Protein AF-A0A7R8XBJ1-F1 (afdb_monomer)

Sequence (138 aa):
MGLNETCLSAVTRSDESLLGACTPSDSVFFFKTHKTASSSVQNIVYRYGYGRGLAFLLPDGAGHPTNYFGHPRPFDPSMVLEQYSMGRDVYDAYAEHARLNVSGFKAVVNPDAVWFTVLRDPAEAFDSMYHYHGISNK

Secondary structure (DSSP, 8-state):
------------TT-TTTS--PPPPS-EEEEPPTTSSHHHHHHHHHHHHHTTTPPB-----SSS---EE-SSSPP-GGGS-GGGSTT-SSBSEE-SEE---HHHHHTTB-TT-EEEE----HHHHHHHHHHHTTGGG-

Mean predicted aligned error: 9.02 Å

Organism: NCBI:txid69355

InterPro domains:
  IPR009729 Galactose-3-O-sulfotransferase [PF06990] (19-134)
  IPR009729 Galactose-3-O-sulfotransferase [PTHR14647] (14-135)
  IPR027417 P-loop containing nucleoside triphosphate hydrolase [G3DSA:3.40.50.300] (24-138)
  IPR027417 P-loop containing nucleoside triphosphate hydrolase [SSF52540] (25-133)

Radius of gyration: 17.89 Å; Cα contacts (8 Å, |Δi|>4): 187; chains: 1; bounding box: 37×48×45 Å

Structure (mmCIF, N/CA/C/O backbone):
data_AF-A0A7R8XBJ1-F1
#
_entry.id   AF-A0A7R8XBJ1-F1
#
loop_
_atom_site.group_PDB
_atom_site.id
_atom_site.type_symbol
_atom_site.label_atom_id
_atom_site.label_alt_id
_atom_site.label_comp_id
_atom_site.label_asym_id
_atom_site.label_entity_id
_atom_site.label_seq_id
_atom_site.pdbx_PDB_ins_code
_atom_site.Cartn_x
_atom_site.Cartn_y
_atom_site.Cartn_z
_atom_site.occupancy
_atom_site.B_iso_or_equiv
_atom_site.auth_seq_id
_atom_site.auth_comp_id
_atom_site.auth_asym_id
_atom_site.auth_atom_id
_atom_site.pdbx_PDB_model_num
ATOM 1 N N . MET A 1 1 ? 18.708 -27.702 13.399 1.00 36.72 1 MET A N 1
ATOM 2 C CA . MET A 1 1 ? 18.004 -28.456 12.339 1.00 36.72 1 MET A CA 1
ATOM 3 C C . MET A 1 1 ? 16.537 -28.506 12.712 1.00 36.72 1 MET A C 1
ATOM 5 O O . MET A 1 1 ? 16.250 -28.932 13.820 1.00 36.72 1 MET A O 1
ATOM 9 N N . GLY A 1 2 ? 15.656 -28.018 11.838 1.00 35.75 2 GLY A N 1
ATOM 10 C CA . GLY A 1 2 ? 14.204 -28.044 12.041 1.00 35.75 2 GLY A CA 1
ATOM 11 C C . GLY A 1 2 ? 13.521 -26.736 11.646 1.00 35.75 2 GLY A C 1
ATOM 12 O O . GLY A 1 2 ? 12.935 -26.079 12.496 1.00 35.75 2 GLY A O 1
ATOM 13 N N . LEU A 1 3 ? 13.641 -26.333 10.377 1.00 38.97 3 LEU A N 1
ATOM 14 C CA . LEU A 1 3 ? 12.735 -25.347 9.788 1.00 38.97 3 LEU A CA 1
ATOM 15 C C . LEU A 1 3 ? 11.410 -26.074 9.536 1.00 38.97 3 LEU A C 1
ATOM 17 O O . LEU A 1 3 ? 11.380 -27.030 8.766 1.00 38.97 3 LEU A O 1
ATOM 21 N N . ASN A 1 4 ? 10.345 -25.664 10.222 1.00 34.25 4 ASN A N 1
ATOM 22 C CA . ASN A 1 4 ? 8.997 -26.137 9.922 1.00 34.25 4 ASN A CA 1
ATOM 23 C C . ASN A 1 4 ? 8.498 -25.361 8.697 1.00 34.25 4 ASN A C 1
ATOM 25 O O . ASN A 1 4 ? 7.952 -24.264 8.808 1.00 34.25 4 ASN A O 1
ATOM 29 N N . GLU A 1 5 ? 8.764 -25.914 7.518 1.00 45.47 5 GLU A N 1
ATOM 30 C CA . GLU A 1 5 ? 8.199 -25.457 6.254 1.00 45.47 5 GLU A CA 1
ATOM 31 C C . GLU A 1 5 ? 6.739 -25.906 6.174 1.00 45.47 5 GLU A C 1
ATOM 33 O O . GLU A 1 5 ? 6.423 -26.990 5.688 1.00 45.47 5 GLU A O 1
ATOM 38 N N . THR A 1 6 ? 5.821 -25.068 6.653 1.00 42.91 6 THR A N 1
ATOM 39 C CA . THR A 1 6 ? 4.404 -25.230 6.304 1.00 42.91 6 THR A CA 1
ATOM 40 C C . THR A 1 6 ? 4.178 -24.514 4.981 1.00 42.91 6 THR A C 1
ATOM 42 O O . THR A 1 6 ? 3.976 -23.303 4.920 1.00 42.91 6 THR A O 1
ATOM 45 N N . CYS A 1 7 ? 4.316 -25.292 3.910 1.00 38.22 7 CYS A N 1
ATOM 46 C CA . CYS A 1 7 ? 3.914 -24.955 2.553 1.00 38.22 7 CYS A CA 1
ATOM 47 C C . CYS A 1 7 ? 2.476 -24.406 2.559 1.00 38.22 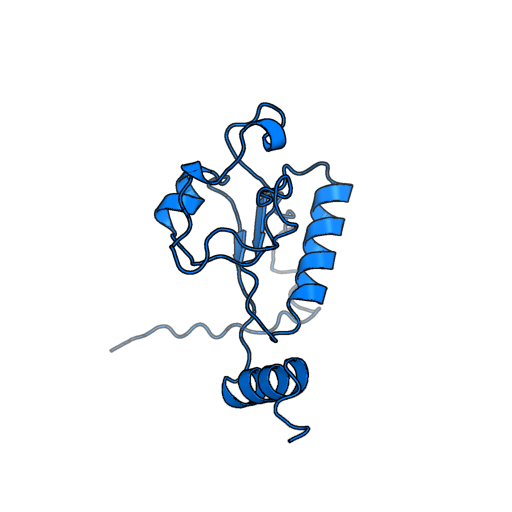7 CYS A C 1
ATOM 49 O O . CYS A 1 7 ? 1.590 -25.028 3.147 1.00 38.22 7 CYS A O 1
ATOM 51 N N . LEU A 1 8 ? 2.244 -23.255 1.912 1.00 45.00 8 LEU A N 1
ATOM 52 C CA . LEU A 1 8 ? 0.899 -22.788 1.575 1.00 45.00 8 LEU A CA 1
ATOM 53 C C . LEU A 1 8 ? 0.225 -23.864 0.710 1.00 45.00 8 LEU A C 1
ATOM 55 O O . LEU A 1 8 ? 0.457 -23.928 -0.497 1.00 45.00 8 LEU A O 1
ATOM 59 N N . SER A 1 9 ? -0.607 -24.712 1.311 1.00 42.44 9 SER A N 1
ATOM 60 C CA . SER A 1 9 ? -1.515 -25.556 0.548 1.00 42.44 9 SER A CA 1
ATOM 61 C C . SER A 1 9 ? -2.646 -24.690 -0.005 1.00 42.44 9 SER A C 1
ATOM 63 O O . SER A 1 9 ? -3.233 -23.857 0.688 1.00 42.44 9 SER A O 1
ATOM 65 N N . ALA A 1 10 ? -2.940 -24.866 -1.292 1.00 48.62 10 ALA A N 1
ATOM 66 C CA . ALA A 1 10 ? -4.125 -24.295 -1.908 1.00 48.62 10 ALA A CA 1
ATOM 67 C C . ALA A 1 10 ? -5.365 -24.887 -1.224 1.00 48.62 10 ALA A C 1
ATOM 69 O O . ALA A 1 10 ? -5.539 -26.106 -1.213 1.00 48.62 10 ALA A O 1
ATOM 70 N N . VAL A 1 11 ? -6.216 -24.028 -0.659 1.00 51.19 11 VAL A N 1
ATOM 71 C CA . VAL A 1 11 ? -7.490 -24.440 -0.061 1.00 51.19 11 VAL A CA 1
ATOM 72 C C . VAL A 1 11 ? -8.344 -25.081 -1.152 1.00 51.19 11 VAL A C 1
ATOM 74 O O . VAL A 1 11 ? -8.753 -24.425 -2.113 1.00 51.19 11 VAL A O 1
ATOM 77 N N . THR A 1 12 ? -8.590 -26.383 -1.021 1.00 53.28 12 THR A N 1
ATOM 78 C CA . THR A 1 12 ? -9.559 -27.092 -1.856 1.00 53.28 12 THR A CA 1
ATOM 79 C C . THR A 1 12 ? -10.946 -26.960 -1.234 1.00 53.28 12 THR A C 1
ATOM 81 O O . THR A 1 12 ? -11.098 -26.851 -0.021 1.00 53.28 12 THR A O 1
ATOM 84 N N . ARG A 1 13 ? -11.986 -26.971 -2.073 1.00 53.00 13 ARG A N 1
ATOM 85 C CA . ARG A 1 13 ? -13.397 -26.773 -1.684 1.00 53.00 13 ARG A CA 1
ATOM 86 C C . ARG A 1 13 ? -13.924 -27.788 -0.647 1.00 53.00 13 ARG A C 1
ATOM 88 O O . ARG A 1 13 ? -15.037 -27.624 -0.166 1.00 53.00 13 ARG A O 1
ATOM 95 N N . SER A 1 14 ? -13.157 -28.834 -0.341 1.00 51.62 14 SER A N 1
ATOM 96 C CA . SER A 1 14 ? -13.452 -29.876 0.649 1.00 51.62 14 SER A CA 1
ATOM 97 C C . SER A 1 14 ? -12.984 -29.560 2.078 1.00 51.62 14 SER A C 1
ATOM 99 O O . SER A 1 14 ? -13.392 -30.273 2.987 1.00 51.62 14 SER A O 1
ATOM 101 N N . ASP A 1 15 ? -12.194 -28.501 2.298 1.00 52.31 15 ASP A N 1
ATOM 102 C CA . ASP A 1 15 ? -11.686 -28.105 3.630 1.00 52.31 15 ASP A CA 1
ATOM 103 C C . ASP A 1 15 ? -12.551 -27.045 4.350 1.00 52.31 15 ASP A C 1
ATOM 105 O O . ASP A 1 15 ? -12.206 -26.577 5.434 1.00 52.31 15 ASP A O 1
ATOM 109 N N . GLU A 1 16 ? -13.706 -26.671 3.790 1.00 54.59 16 GLU A N 1
ATOM 110 C CA . GLU A 1 16 ? -14.629 -25.699 4.408 1.00 54.59 16 GLU A CA 1
ATOM 111 C C . GLU A 1 16 ? -15.266 -26.192 5.718 1.00 54.59 16 GLU A C 1
ATOM 113 O O . GLU A 1 16 ? -15.753 -25.384 6.500 1.00 54.59 16 GLU A O 1
ATOM 118 N N . SER A 1 17 ? -15.270 -27.501 5.999 1.00 54.41 17 SER A N 1
ATOM 119 C CA . SER A 1 17 ? -15.905 -28.044 7.211 1.00 54.41 17 SER A CA 1
ATOM 120 C C . SER A 1 17 ? -14.999 -28.081 8.450 1.00 54.41 17 SER A C 1
ATOM 122 O O . SER A 1 17 ? -15.488 -28.399 9.532 1.00 54.41 17 SER A O 1
ATOM 124 N N . LEU A 1 18 ? -13.694 -27.799 8.314 1.00 59.56 18 LEU A N 1
ATOM 125 C CA . LEU A 1 18 ? -12.726 -27.771 9.429 1.00 59.56 18 LEU A CA 1
ATOM 126 C C . LEU A 1 18 ? -12.208 -26.363 9.752 1.00 59.56 18 LEU A C 1
ATOM 128 O O . LEU A 1 18 ? -11.664 -26.138 10.833 1.00 59.56 18 LEU A O 1
ATOM 132 N N . LEU A 1 19 ? -12.406 -25.409 8.845 1.00 60.97 19 LEU A N 1
ATOM 133 C CA . LEU A 1 19 ? -12.199 -23.993 9.103 1.00 60.97 19 LEU A CA 1
ATOM 134 C C . LEU A 1 19 ? -13.513 -23.448 9.660 1.00 60.97 19 LEU A C 1
ATOM 136 O O . LEU A 1 19 ? -14.518 -23.397 8.957 1.00 60.97 19 LEU A O 1
ATOM 140 N N . GLY A 1 20 ? -13.535 -23.077 10.942 1.00 69.88 20 GLY A N 1
ATOM 141 C CA . GLY A 1 20 ? -14.665 -22.328 11.496 1.00 69.88 20 GLY A CA 1
ATOM 142 C C . GLY A 1 20 ? -15.011 -21.132 10.599 1.00 69.88 20 GLY A C 1
ATOM 143 O O . GLY A 1 20 ? -14.149 -20.634 9.872 1.00 69.88 20 GLY A O 1
ATOM 144 N N . ALA A 1 21 ? -16.271 -20.692 10.630 1.00 78.75 21 ALA A N 1
ATOM 145 C CA . ALA A 1 21 ? -16.766 -19.613 9.776 1.00 78.75 21 ALA A CA 1
ATOM 146 C C . ALA A 1 21 ? -15.777 -18.432 9.734 1.00 78.75 21 ALA A C 1
ATOM 148 O O . ALA A 1 21 ? -15.553 -17.762 10.743 1.00 78.75 21 ALA A O 1
ATOM 149 N N . CYS A 1 22 ? -15.153 -18.204 8.577 1.00 78.06 22 CYS A N 1
ATOM 150 C CA . CYS A 1 22 ? -14.204 -17.113 8.411 1.00 78.06 22 CYS A CA 1
ATOM 151 C C . CYS A 1 22 ? -14.963 -15.793 8.316 1.00 78.06 22 CYS A C 1
ATOM 153 O O . CYS A 1 22 ? -15.819 -15.607 7.449 1.00 78.06 22 CYS A O 1
ATOM 155 N N . THR A 1 23 ? -14.634 -14.863 9.203 1.00 85.88 23 THR A N 1
ATOM 156 C CA . THR A 1 23 ? -15.133 -13.495 9.123 1.00 85.88 23 THR A CA 1
ATOM 157 C C . THR A 1 23 ? -14.238 -12.690 8.184 1.00 85.88 23 THR A C 1
ATOM 159 O O . THR A 1 23 ? -13.012 -12.748 8.321 1.00 85.88 23 THR A O 1
ATOM 162 N N . PRO A 1 24 ? -14.807 -11.946 7.224 1.00 88.19 24 PRO A N 1
ATOM 163 C CA . PRO A 1 24 ? -14.015 -11.090 6.354 1.00 88.19 24 PRO A CA 1
ATOM 164 C C . PRO A 1 24 ? -13.294 -10.012 7.176 1.00 88.19 24 PRO A C 1
ATOM 166 O O . PRO A 1 24 ? -13.858 -9.486 8.132 1.00 88.19 24 PRO A O 1
ATOM 169 N N . SER A 1 25 ? -12.053 -9.684 6.805 1.00 90.75 25 SER A N 1
ATOM 170 C CA . SER A 1 25 ? -11.339 -8.556 7.412 1.00 90.75 25 SER A CA 1
ATOM 171 C C . SER A 1 25 ? -11.824 -7.242 6.806 1.00 90.75 25 SER A C 1
ATOM 173 O O . SER A 1 25 ? -11.881 -7.098 5.581 1.00 90.75 25 SER A O 1
ATOM 175 N N . ASP A 1 26 ? -12.121 -6.271 7.662 1.00 92.44 26 ASP A N 1
ATOM 176 C CA . ASP A 1 26 ? -12.429 -4.898 7.261 1.00 92.44 26 ASP A CA 1
ATOM 177 C C . ASP A 1 26 ? -11.178 -4.012 7.209 1.00 92.44 26 ASP A C 1
ATOM 179 O O . ASP A 1 26 ? -11.293 -2.813 6.988 1.00 92.44 26 ASP A O 1
ATOM 183 N N . SER A 1 27 ? -9.978 -4.591 7.352 1.00 94.62 27 SER A N 1
ATOM 184 C CA . SER A 1 27 ? -8.725 -3.875 7.130 1.00 94.62 27 SER A CA 1
ATOM 185 C C . SER A 1 27 ? -7.755 -4.656 6.234 1.00 94.62 27 SER A C 1
ATOM 187 O O . SER A 1 27 ? -7.242 -5.719 6.596 1.00 94.62 27 SER A O 1
ATOM 189 N N . VAL A 1 28 ? -7.536 -4.150 5.016 1.00 96.44 28 VAL A N 1
ATOM 190 C CA . VAL A 1 28 ? -6.891 -4.858 3.902 1.00 96.44 28 VAL A CA 1
ATOM 191 C C . VAL A 1 28 ? -5.868 -3.960 3.200 1.00 96.44 28 VAL A C 1
ATOM 193 O O . VAL A 1 28 ? -6.214 -2.988 2.526 1.00 96.44 28 VAL A O 1
ATOM 196 N N . PHE A 1 29 ? -4.589 -4.314 3.325 1.00 96.69 29 PHE A N 1
ATOM 197 C CA . PHE A 1 29 ? -3.451 -3.534 2.839 1.00 96.69 29 PHE A CA 1
ATOM 198 C C . PHE A 1 29 ? -2.668 -4.309 1.777 1.00 96.69 29 PHE A C 1
ATOM 200 O O . PHE A 1 29 ? -1.826 -5.160 2.068 1.00 96.69 29 PHE A O 1
ATOM 207 N N . PHE A 1 30 ? -2.943 -3.992 0.514 1.00 97.62 30 PHE A N 1
ATOM 208 C CA . PHE A 1 30 ? -2.260 -4.550 -0.644 1.00 97.62 30 PHE A CA 1
ATOM 209 C C . PHE A 1 30 ? -1.111 -3.647 -1.103 1.00 97.62 30 PHE A C 1
ATOM 211 O O . PHE A 1 30 ? -1.322 -2.543 -1.602 1.00 97.62 30 PHE A O 1
ATOM 218 N N . PHE A 1 31 ? 0.124 -4.133 -1.000 1.00 96.56 31 PHE A N 1
ATOM 219 C CA . PHE A 1 31 ? 1.302 -3.407 -1.473 1.00 96.56 31 PHE A CA 1
ATOM 220 C C . PHE A 1 31 ? 1.513 -3.670 -2.953 1.00 96.56 31 PHE A C 1
ATOM 222 O O . PHE A 1 31 ? 2.009 -4.730 -3.352 1.00 96.56 31 PHE A O 1
ATOM 229 N N . LYS A 1 32 ? 1.126 -2.698 -3.780 1.00 96.38 32 LYS A N 1
ATOM 230 C CA . LYS A 1 32 ? 1.124 -2.852 -5.227 1.00 96.38 32 LYS A CA 1
ATOM 231 C C . LYS A 1 32 ? 2.552 -2.908 -5.769 1.00 96.38 32 LYS A C 1
ATOM 233 O O . LYS A 1 32 ? 3.313 -1.944 -5.689 1.00 96.38 32 LYS A O 1
ATOM 238 N N . THR A 1 33 ? 2.910 -4.019 -6.400 1.00 95.12 33 THR A N 1
ATOM 239 C CA . THR A 1 33 ? 4.177 -4.193 -7.130 1.00 95.12 33 THR A CA 1
ATOM 240 C C . THR A 1 33 ? 3.959 -4.000 -8.630 1.00 95.12 33 THR A C 1
ATOM 242 O O . THR A 1 33 ? 2.849 -4.153 -9.149 1.00 95.12 33 THR A O 1
ATOM 245 N N . HIS A 1 34 ? 4.998 -3.602 -9.363 1.00 94.94 34 HIS A N 1
ATOM 246 C CA . HIS A 1 34 ? 4.877 -3.393 -10.804 1.00 94.94 34 HIS A CA 1
ATOM 247 C C . HIS A 1 34 ? 4.851 -4.714 -11.574 1.00 94.94 34 HIS A C 1
ATOM 249 O O . HIS A 1 34 ? 5.638 -5.611 -11.305 1.00 94.94 34 HIS A O 1
ATOM 255 N N . LYS A 1 35 ? 3.989 -4.780 -12.598 1.00 95.75 35 LYS A N 1
ATOM 256 C CA . LYS A 1 35 ? 3.939 -5.861 -13.607 1.00 95.75 35 LYS A CA 1
ATOM 257 C C . LYS A 1 35 ? 3.603 -7.260 -13.061 1.00 95.75 35 LYS A C 1
ATOM 259 O O . LYS A 1 35 ? 3.888 -8.266 -13.705 1.00 95.75 35 LYS A O 1
ATOM 264 N N . THR A 1 36 ? 2.897 -7.305 -11.935 1.00 96.88 36 THR A N 1
ATOM 265 C CA . THR A 1 36 ? 2.464 -8.522 -11.221 1.00 96.88 36 THR A CA 1
ATOM 266 C C . THR A 1 36 ? 0.945 -8.746 -11.289 1.00 96.88 36 THR A C 1
ATOM 268 O O . THR A 1 36 ? 0.342 -9.269 -10.360 1.00 96.88 36 THR A O 1
ATOM 271 N N . ALA A 1 37 ? 0.289 -8.275 -12.360 1.00 96.06 37 ALA A N 1
ATOM 272 C CA . ALA A 1 37 ? -1.181 -8.203 -12.476 1.00 96.06 37 ALA A CA 1
ATOM 273 C C . ALA A 1 37 ? -1.869 -7.389 -11.352 1.00 96.06 37 ALA A C 1
ATOM 275 O O . ALA A 1 37 ? -3.068 -7.500 -11.097 1.00 96.06 37 ALA A O 1
ATOM 276 N N . SER A 1 38 ? -1.106 -6.512 -10.703 1.00 96.25 38 SER A N 1
ATOM 277 C CA . SER A 1 38 ? -1.508 -5.805 -9.492 1.00 96.25 38 SER A CA 1
ATOM 278 C C . SER A 1 38 ? -2.646 -4.797 -9.677 1.00 96.25 38 SER A C 1
ATOM 280 O O . SER A 1 38 ? -3.387 -4.550 -8.732 1.00 96.25 38 SER A O 1
ATOM 282 N N . SER A 1 39 ? -2.860 -4.248 -10.879 1.00 95.38 39 SER A N 1
ATOM 283 C CA . SER A 1 39 ? -4.025 -3.384 -11.152 1.00 95.38 39 SER A CA 1
ATOM 284 C C . SER A 1 39 ? -5.358 -4.135 -11.040 1.00 95.38 39 SER A C 1
ATOM 286 O O . SER A 1 39 ? -6.354 -3.547 -10.625 1.00 95.38 39 SER A O 1
ATOM 288 N N . SER A 1 40 ? -5.381 -5.434 -11.360 1.00 97.75 40 SER A N 1
ATOM 289 C CA . SER A 1 40 ? -6.575 -6.268 -11.188 1.00 97.75 40 SER A CA 1
ATOM 290 C C . SER A 1 40 ? -6.906 -6.443 -9.705 1.00 97.75 40 SER A C 1
ATOM 292 O O . SER A 1 40 ? -8.050 -6.254 -9.300 1.00 97.75 40 SER A O 1
ATOM 294 N N . VAL A 1 41 ? -5.892 -6.725 -8.881 1.00 97.81 41 VAL A N 1
ATOM 295 C CA . VAL A 1 41 ? -6.037 -6.859 -7.422 1.00 97.81 41 VAL A CA 1
ATOM 296 C C . VAL A 1 41 ? -6.441 -5.530 -6.784 1.00 97.81 41 VAL A C 1
ATOM 298 O O . VAL A 1 41 ? -7.366 -5.501 -5.977 1.00 97.81 41 VAL A O 1
ATOM 301 N N . GLN A 1 42 ? -5.828 -4.417 -7.200 1.00 97.06 42 GLN A N 1
ATOM 302 C CA . GLN A 1 42 ? -6.203 -3.078 -6.739 1.00 97.06 42 GLN A CA 1
ATOM 303 C C . GLN A 1 42 ? -7.690 -2.795 -6.974 1.00 97.06 42 GLN A C 1
ATOM 305 O O . GLN A 1 42 ? -8.379 -2.318 -6.076 1.00 97.06 42 GLN A O 1
ATOM 310 N N . ASN A 1 43 ? -8.210 -3.134 -8.156 1.00 97.50 43 ASN A N 1
ATOM 311 C CA . ASN A 1 43 ? -9.620 -2.920 -8.466 1.00 97.50 43 ASN A CA 1
ATOM 312 C C . ASN A 1 43 ? -10.555 -3.743 -7.561 1.00 97.50 43 ASN A C 1
ATOM 314 O O . ASN A 1 43 ? -11.597 -3.241 -7.140 1.00 97.50 43 ASN A O 1
ATOM 318 N N . ILE A 1 44 ? -10.167 -4.977 -7.223 1.00 97.69 44 ILE A N 1
ATOM 319 C CA . ILE A 1 44 ? -10.903 -5.825 -6.277 1.00 97.69 44 ILE A CA 1
ATOM 320 C C . ILE A 1 44 ? -10.920 -5.184 -4.884 1.00 97.69 44 ILE A C 1
ATOM 322 O O . ILE A 1 44 ? -11.998 -5.037 -4.312 1.00 97.69 44 ILE A O 1
ATOM 326 N N . VAL A 1 45 ? -9.764 -4.747 -4.366 1.00 97.31 45 VAL A N 1
ATOM 327 C CA . VAL A 1 45 ? -9.658 -4.096 -3.044 1.00 97.31 45 VAL A CA 1
ATOM 328 C C . VAL A 1 45 ? -10.494 -2.816 -2.990 1.00 97.31 45 VAL A C 1
ATOM 330 O O . VAL A 1 45 ? -11.231 -2.598 -2.031 1.00 97.31 45 VAL A O 1
ATOM 333 N N . TYR A 1 46 ? -10.461 -1.995 -4.041 1.00 96.19 46 TYR A N 1
ATOM 334 C CA . TYR A 1 46 ? -11.267 -0.775 -4.107 1.00 96.19 46 TYR A CA 1
ATOM 335 C C . TYR A 1 46 ? -12.764 -1.045 -4.126 1.00 96.19 46 TYR A C 1
ATOM 337 O O . TYR A 1 46 ? -13.505 -0.407 -3.385 1.00 96.19 46 TYR A O 1
ATOM 345 N N . ARG A 1 47 ? -13.228 -2.016 -4.919 1.00 97.62 47 ARG A N 1
ATOM 346 C CA . ARG A 1 47 ? -14.646 -2.404 -4.915 1.00 97.62 47 ARG A CA 1
ATOM 347 C C . ARG A 1 47 ? -15.067 -2.974 -3.563 1.00 97.62 47 ARG A C 1
ATOM 349 O O . ARG A 1 47 ? -16.150 -2.649 -3.082 1.00 97.62 47 ARG A O 1
ATOM 356 N N . TYR A 1 48 ? -14.208 -3.789 -2.951 1.00 96.81 48 TYR A N 1
ATOM 357 C CA . TYR A 1 48 ? -14.441 -4.375 -1.635 1.00 96.81 48 TYR A CA 1
ATOM 358 C C . TYR A 1 48 ? -14.612 -3.303 -0.555 1.00 96.81 48 TYR A C 1
ATOM 360 O O . TYR A 1 48 ? -15.600 -3.346 0.181 1.00 96.81 48 TYR A O 1
ATOM 368 N N . GLY A 1 49 ? -13.683 -2.342 -0.495 1.00 94.88 49 GLY A N 1
ATOM 369 C CA . GLY A 1 49 ? -13.703 -1.280 0.504 1.00 94.88 49 GLY A CA 1
ATOM 370 C C . GLY A 1 49 ? -14.787 -0.236 0.254 1.00 94.88 49 GLY A C 1
ATOM 371 O O . GLY A 1 49 ? -15.478 0.151 1.191 1.00 94.88 49 GLY A O 1
ATOM 372 N N . TYR A 1 50 ? -15.023 0.153 -1.004 1.00 95.06 50 TYR A N 1
ATOM 373 C CA . TYR A 1 50 ? -16.079 1.107 -1.351 1.00 95.06 50 TYR A CA 1
ATOM 374 C C . TYR A 1 50 ? -17.460 0.563 -0.980 1.00 95.06 50 TYR A C 1
ATOM 376 O O . TYR A 1 50 ? -18.241 1.253 -0.332 1.00 95.06 50 TYR A O 1
ATOM 384 N N . GLY A 1 51 ? -17.739 -0.705 -1.306 1.00 96.56 51 GLY A N 1
ATOM 385 C CA . GLY A 1 51 ? -19.005 -1.355 -0.956 1.00 96.56 51 GLY A CA 1
ATOM 386 C C . GLY A 1 51 ? -19.251 -1.510 0.551 1.00 96.56 51 GLY A C 1
ATOM 387 O O . GLY A 1 51 ? -20.376 -1.804 0.942 1.00 96.56 51 GLY A O 1
ATOM 388 N N . ARG A 1 52 ? -18.224 -1.314 1.389 1.00 94.06 52 ARG A N 1
ATOM 389 C CA . ARG A 1 52 ? -18.281 -1.408 2.859 1.00 94.06 52 ARG A CA 1
ATOM 390 C C . ARG A 1 52 ? -18.045 -0.075 3.573 1.00 94.06 52 ARG A C 1
ATOM 392 O O . ARG A 1 52 ? -18.080 -0.040 4.796 1.00 94.06 52 ARG A O 1
ATOM 399 N N . GLY A 1 53 ? -17.805 1.014 2.840 1.00 91.69 53 GLY A N 1
ATOM 400 C CA . GLY A 1 53 ? -17.491 2.315 3.436 1.00 91.69 53 GLY A CA 1
ATOM 401 C C . GLY A 1 53 ? -16.165 2.347 4.208 1.00 91.69 53 GLY A C 1
ATOM 402 O O . GLY A 1 53 ? -16.066 3.057 5.207 1.00 91.69 53 GLY A O 1
ATOM 403 N N . LEU A 1 54 ? -15.162 1.574 3.774 1.00 91.88 54 LEU A N 1
ATOM 404 C CA . LEU A 1 54 ? -13.830 1.555 4.389 1.00 91.88 54 LEU A CA 1
ATOM 405 C C . LEU A 1 54 ? -13.065 2.862 4.125 1.00 91.88 54 LEU A C 1
ATOM 407 O O . LEU A 1 54 ? -13.170 3.442 3.040 1.00 91.88 54 LEU A O 1
ATOM 411 N N . ALA A 1 55 ? -12.254 3.301 5.092 1.00 91.19 55 ALA A N 1
ATOM 412 C CA . ALA A 1 55 ? -11.381 4.461 4.925 1.00 91.19 55 ALA A CA 1
ATOM 413 C C . ALA A 1 55 ? -10.145 4.107 4.078 1.00 91.19 55 ALA A C 1
ATOM 415 O O . ALA A 1 55 ? -9.326 3.272 4.468 1.00 91.19 55 ALA A O 1
ATOM 416 N N . PHE A 1 56 ? -9.999 4.744 2.914 1.00 91.38 56 PHE A N 1
ATOM 417 C CA . PHE A 1 56 ? -8.894 4.478 1.992 1.00 91.38 56 PHE A CA 1
ATOM 418 C C . PHE A 1 56 ? -7.676 5.354 2.273 1.00 91.38 56 PHE A C 1
ATOM 420 O O . PHE A 1 56 ? -7.778 6.577 2.321 1.00 91.38 56 PHE A O 1
ATOM 427 N N . LEU A 1 57 ? -6.506 4.724 2.358 1.00 91.69 57 LEU A N 1
ATOM 428 C CA . LEU A 1 57 ? -5.225 5.416 2.365 1.00 91.69 57 LEU A CA 1
ATOM 429 C C . LEU A 1 57 ? -4.791 5.680 0.916 1.00 91.69 57 LEU A C 1
ATOM 431 O O . LEU A 1 57 ? -4.349 4.761 0.221 1.00 91.69 57 LEU A O 1
ATOM 435 N N . LEU A 1 58 ? -4.929 6.929 0.458 1.00 89.75 58 LEU A N 1
ATOM 436 C CA . LEU A 1 58 ? -4.647 7.355 -0.920 1.00 89.75 58 LEU A CA 1
ATOM 437 C C . LEU A 1 58 ? -3.611 8.488 -0.963 1.00 89.75 58 LEU A C 1
ATOM 439 O O . LEU A 1 58 ? -3.651 9.374 -0.104 1.00 89.75 58 LEU A O 1
ATOM 443 N N . PRO A 1 59 ? -2.675 8.472 -1.929 1.00 86.81 59 PRO A N 1
ATOM 444 C CA . PRO A 1 59 ? -1.676 9.523 -2.060 1.00 86.81 59 PRO A CA 1
ATOM 445 C C . PRO A 1 59 ? -2.323 10.828 -2.537 1.00 86.81 59 PRO A C 1
ATOM 447 O O . PRO A 1 59 ? -3.382 10.824 -3.169 1.00 86.81 59 PRO A O 1
ATOM 450 N N . ASP A 1 60 ? -1.674 11.955 -2.247 1.00 77.19 60 ASP A N 1
ATOM 451 C CA . ASP A 1 60 ? -2.179 13.256 -2.672 1.00 77.19 60 ASP A CA 1
ATOM 452 C C . ASP A 1 60 ? -2.187 13.398 -4.202 1.00 77.19 60 ASP A C 1
ATOM 454 O O . ASP A 1 60 ? -1.155 13.269 -4.862 1.00 77.19 60 ASP A O 1
ATOM 458 N N . GLY A 1 61 ? -3.361 13.694 -4.760 1.00 64.69 61 GLY A N 1
ATOM 459 C CA . GLY A 1 61 ? -3.557 13.981 -6.178 1.00 64.69 61 GLY A CA 1
ATOM 460 C C . GLY A 1 61 ? -3.579 15.474 -6.525 1.00 64.69 61 GLY A C 1
ATOM 461 O O . GLY A 1 61 ? -3.715 15.796 -7.704 1.00 64.69 61 GLY A O 1
ATOM 462 N N . ALA A 1 62 ? -3.462 16.386 -5.550 1.00 57.16 62 ALA A N 1
ATOM 463 C CA . ALA A 1 62 ? -3.715 17.819 -5.734 1.00 57.16 62 ALA A CA 1
ATOM 464 C C . ALA A 1 62 ? -2.676 18.566 -6.601 1.00 57.16 62 ALA A C 1
ATOM 466 O O . ALA A 1 62 ? -2.942 19.687 -7.029 1.00 57.16 62 ALA A O 1
ATOM 467 N N . GLY A 1 63 ? -1.522 17.959 -6.909 1.00 54.12 63 GLY A N 1
ATOM 468 C CA . GLY A 1 63 ? -0.493 18.552 -7.785 1.00 54.12 63 GLY A CA 1
ATOM 469 C C . GLY A 1 63 ? -0.114 17.709 -9.007 1.00 54.12 63 GLY A C 1
ATOM 470 O O . GLY A 1 63 ? 0.284 18.248 -10.037 1.00 54.12 63 GLY A O 1
ATOM 471 N N . HIS A 1 64 ? -0.251 16.388 -8.913 1.00 49.56 64 HIS A N 1
ATOM 472 C CA . HIS A 1 64 ? -0.108 15.449 -10.020 1.00 49.56 64 HIS A CA 1
ATOM 473 C C . HIS A 1 64 ? -0.811 14.157 -9.599 1.00 49.56 64 HIS A C 1
ATOM 475 O O . HIS A 1 64 ? -0.504 13.658 -8.515 1.00 49.56 64 HIS A O 1
ATOM 481 N N . PRO A 1 65 ? -1.714 13.574 -10.407 1.00 62.47 65 PRO A N 1
ATOM 482 C CA . PRO A 1 65 ? -2.250 12.259 -10.095 1.00 62.47 65 PRO A CA 1
ATOM 483 C C . PRO A 1 65 ? -1.079 11.280 -9.994 1.00 62.47 65 PRO A C 1
ATOM 485 O O . PRO A 1 65 ? -0.340 11.067 -10.959 1.00 62.47 65 PRO A O 1
ATOM 488 N N . THR A 1 66 ? -0.883 10.746 -8.795 1.00 76.62 66 THR A N 1
ATOM 489 C CA . THR A 1 66 ? 0.130 9.751 -8.470 1.00 76.62 66 THR A CA 1
ATOM 490 C C . THR A 1 66 ? -0.565 8.589 -7.790 1.00 76.62 66 THR A C 1
ATOM 492 O O . THR A 1 66 ? -1.515 8.765 -7.040 1.00 76.62 66 THR A O 1
ATOM 495 N N . ASN A 1 67 ? -0.088 7.388 -8.067 1.00 82.38 67 ASN A N 1
ATOM 496 C CA . ASN A 1 67 ? -0.460 6.170 -7.364 1.00 82.38 67 ASN A CA 1
ATOM 497 C C . ASN A 1 67 ? 0.698 5.683 -6.478 1.00 82.38 67 ASN A C 1
ATOM 499 O O . ASN A 1 67 ? 0.835 4.485 -6.231 1.00 82.38 67 ASN A O 1
ATOM 503 N N . TYR A 1 68 ? 1.564 6.612 -6.055 1.00 88.81 68 TYR A N 1
ATOM 504 C CA . TYR A 1 68 ? 2.738 6.347 -5.234 1.00 88.81 68 TYR A CA 1
ATOM 505 C C . TYR A 1 68 ? 2.682 7.093 -3.910 1.00 88.81 68 TYR A C 1
ATOM 507 O O . TYR A 1 68 ? 2.654 8.322 -3.867 1.00 88.81 68 TYR A O 1
ATOM 515 N N . PHE A 1 69 ? 2.821 6.329 -2.839 1.00 88.88 69 PHE A N 1
ATOM 516 C CA . PHE A 1 69 ? 3.253 6.809 -1.541 1.00 88.88 69 PHE A CA 1
ATOM 517 C C . PHE A 1 69 ? 4.770 6.690 -1.430 1.00 88.88 69 PHE A C 1
ATOM 519 O O . PHE A 1 69 ? 5.325 5.634 -1.109 1.00 88.88 69 PHE A O 1
ATOM 526 N N . GLY A 1 70 ? 5.436 7.800 -1.734 1.00 77.44 70 GLY A N 1
ATOM 527 C CA . GLY A 1 70 ? 6.888 7.877 -1.777 1.00 77.44 70 GLY A CA 1
ATOM 528 C C . GLY A 1 70 ? 7.477 7.243 -3.039 1.00 77.44 70 GLY A C 1
ATOM 529 O O . GLY A 1 70 ? 7.169 6.117 -3.420 1.00 77.44 70 GLY A O 1
ATOM 530 N N . HIS A 1 71 ? 8.356 7.989 -3.701 1.00 81.44 71 HIS A N 1
ATOM 531 C CA . HIS A 1 71 ? 9.325 7.496 -4.676 1.00 81.44 71 HIS A CA 1
ATOM 532 C C . HIS A 1 71 ? 10.295 8.652 -4.99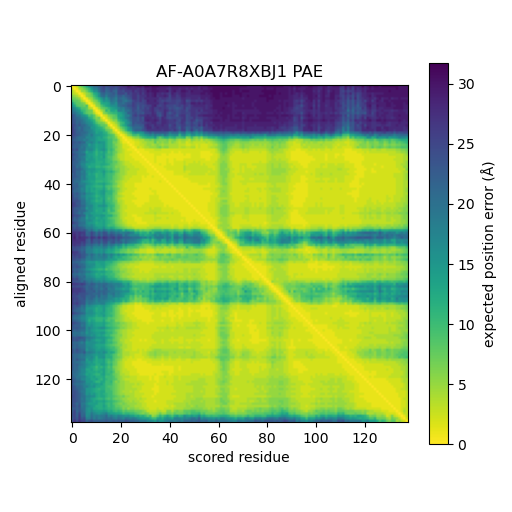2 1.00 81.44 71 HIS A C 1
ATOM 534 O O . HIS A 1 71 ? 9.831 9.741 -5.323 1.00 81.44 71 HIS A O 1
ATOM 540 N N . PRO A 1 72 ? 11.626 8.484 -4.872 1.00 86.31 72 PRO A N 1
ATOM 541 C CA . PRO A 1 72 ? 12.341 7.269 -4.474 1.00 86.31 72 PRO A CA 1
ATOM 542 C C . PRO A 1 72 ? 12.375 7.030 -2.952 1.00 86.31 72 PRO A C 1
ATOM 544 O O . PRO A 1 72 ? 12.869 5.991 -2.521 1.00 86.31 72 PRO A O 1
ATOM 547 N N . ARG A 1 73 ? 11.883 7.980 -2.145 1.00 91.12 73 ARG A N 1
ATOM 548 C CA . ARG A 1 73 ? 11.948 7.939 -0.673 1.00 91.12 73 ARG A CA 1
ATOM 549 C C . ARG A 1 73 ? 10.948 6.923 -0.088 1.00 91.12 73 ARG A C 1
ATOM 551 O O . ARG A 1 73 ? 9.880 6.766 -0.683 1.00 91.12 73 ARG A O 1
ATOM 558 N N . PRO A 1 74 ? 11.266 6.260 1.044 1.00 93.94 74 PRO A N 1
ATOM 559 C CA . PRO A 1 74 ? 10.315 5.442 1.801 1.00 93.94 74 PRO A CA 1
ATOM 560 C C . PRO A 1 74 ? 9.044 6.204 2.176 1.00 93.94 74 PRO A C 1
ATOM 562 O O . PRO A 1 74 ? 9.072 7.430 2.288 1.00 93.94 74 PRO A O 1
ATOM 565 N N . PHE A 1 75 ? 7.954 5.469 2.395 1.00 93.12 75 PHE A N 1
ATOM 566 C CA . PHE A 1 75 ? 6.742 6.025 2.984 1.00 93.12 75 PHE A CA 1
ATOM 567 C C . PHE A 1 75 ? 7.042 6.669 4.342 1.00 93.12 75 PHE A C 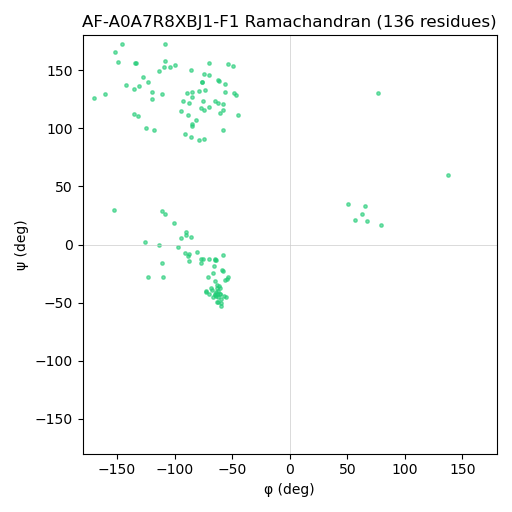1
ATOM 569 O O . PHE A 1 75 ? 7.762 6.100 5.169 1.00 93.12 75 PHE A O 1
ATOM 576 N N . ASP A 1 76 ? 6.444 7.832 4.566 1.00 91.81 76 ASP A N 1
ATOM 577 C CA . ASP A 1 76 ? 6.454 8.545 5.834 1.00 91.81 76 ASP A CA 1
ATOM 578 C C . ASP A 1 76 ? 5.009 8.949 6.176 1.00 91.81 76 ASP A C 1
ATOM 580 O O . ASP A 1 76 ? 4.300 9.404 5.273 1.00 91.81 76 ASP A O 1
ATOM 584 N N . PRO A 1 77 ? 4.550 8.799 7.433 1.00 89.88 77 PRO A N 1
ATOM 585 C CA . PRO A 1 77 ? 3.199 9.192 7.838 1.00 89.88 77 PRO A CA 1
ATOM 586 C C . PRO A 1 77 ? 2.842 10.645 7.503 1.00 89.88 77 PRO A C 1
ATOM 588 O O . PRO A 1 77 ? 1.681 10.932 7.235 1.00 89.88 77 PRO A O 1
ATOM 591 N N . SER A 1 78 ? 3.825 11.551 7.438 1.00 88.25 78 SER A N 1
ATOM 592 C CA . SER A 1 78 ? 3.609 12.949 7.031 1.00 88.25 78 SER A CA 1
ATOM 593 C C . SER A 1 78 ? 3.156 13.120 5.576 1.00 88.25 78 SER A C 1
ATOM 595 O O . SER A 1 78 ? 2.700 14.197 5.202 1.00 88.25 78 SER A O 1
ATOM 597 N N . MET A 1 79 ? 3.261 12.077 4.744 1.00 87.75 79 MET A N 1
ATOM 598 C CA . MET A 1 79 ? 2.737 12.074 3.372 1.00 87.75 79 MET A CA 1
ATOM 599 C C . MET A 1 79 ? 1.217 11.880 3.318 1.00 87.75 79 MET A C 1
ATOM 601 O O . MET A 1 79 ? 0.623 12.011 2.249 1.00 87.75 79 MET A O 1
ATOM 605 N N . VAL A 1 80 ? 0.595 11.499 4.434 1.00 86.88 80 VAL A N 1
ATOM 606 C CA . VAL A 1 80 ? -0.839 11.242 4.513 1.00 86.88 80 VAL A CA 1
ATOM 607 C C . VAL A 1 80 ? -1.572 12.550 4.768 1.00 86.88 80 VAL A C 1
ATOM 609 O O . VAL A 1 80 ? -1.270 13.268 5.718 1.00 86.88 80 VAL A O 1
ATOM 612 N N . LEU A 1 81 ? -2.560 12.849 3.928 1.00 77.81 81 LEU A N 1
ATOM 613 C CA . LEU A 1 81 ? -3.400 14.024 4.114 1.00 77.81 81 LEU A CA 1
ATOM 614 C C . LEU A 1 81 ? -4.579 13.699 5.025 1.00 77.81 81 LEU A C 1
ATOM 616 O O . LEU A 1 81 ? -5.404 12.842 4.715 1.00 77.81 81 LEU A O 1
ATOM 620 N N . GLU A 1 82 ? -4.679 14.443 6.122 1.00 70.62 82 GLU A N 1
ATOM 621 C CA . GLU A 1 82 ? -5.719 14.295 7.146 1.00 70.62 82 GLU A CA 1
ATOM 622 C C . GLU A 1 82 ? -7.139 14.414 6.569 1.00 70.62 82 GLU A C 1
ATOM 624 O O . GLU A 1 82 ? -8.057 13.725 6.998 1.00 70.62 82 GLU A O 1
ATOM 629 N N . GLN A 1 83 ? -7.318 15.198 5.503 1.00 70.25 83 GLN A N 1
ATOM 630 C CA . GLN A 1 83 ? -8.604 15.353 4.813 1.00 70.25 83 GLN A CA 1
ATOM 631 C C . GLN A 1 83 ? -9.196 14.044 4.254 1.00 70.25 83 GLN A C 1
ATOM 633 O O . GLN A 1 83 ? -10.405 13.973 4.043 1.00 70.25 83 GLN A O 1
ATOM 638 N N . TYR A 1 84 ? -8.379 13.008 4.022 1.00 67.69 84 TYR A N 1
ATOM 639 C CA . TYR A 1 84 ? -8.852 11.698 3.557 1.00 67.69 84 TYR A CA 1
ATOM 640 C C . TYR A 1 84 ? -9.175 10.730 4.694 1.00 67.69 84 TYR A C 1
ATOM 642 O O . TYR A 1 84 ? -9.753 9.671 4.449 1.00 67.69 84 TYR A O 1
ATOM 650 N N . SER A 1 85 ? -8.866 11.098 5.936 1.00 67.25 85 SER A N 1
ATOM 651 C CA . SER A 1 85 ? -9.119 10.251 7.095 1.00 67.25 85 SER A CA 1
ATOM 652 C C . SER A 1 85 ? -10.595 10.224 7.503 1.00 67.25 85 SER A C 1
ATOM 654 O O . SER A 1 85 ? -11.004 9.373 8.287 1.00 67.25 85 SER A O 1
ATOM 656 N N . MET A 1 86 ? -11.421 11.135 6.965 1.00 70.38 86 MET A N 1
ATOM 657 C CA . MET A 1 86 ? -12.842 11.280 7.319 1.00 70.38 86 MET A CA 1
ATOM 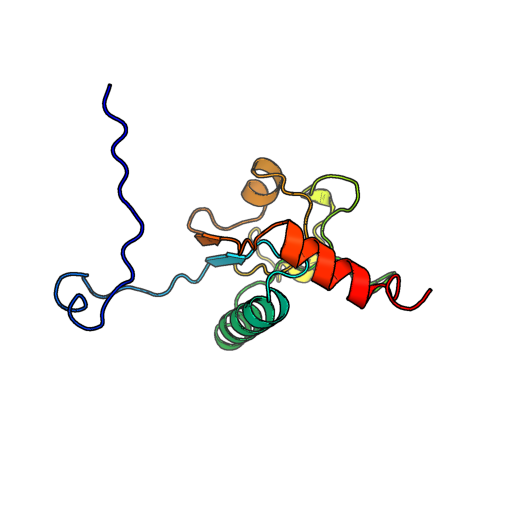658 C C . MET A 1 86 ? -13.064 11.369 8.844 1.00 70.38 86 MET A C 1
ATOM 660 O O . MET A 1 86 ? -14.057 10.859 9.364 1.00 70.38 86 MET A O 1
ATOM 664 N N . GLY A 1 87 ? -12.125 11.995 9.564 1.00 73.62 87 GLY A N 1
ATOM 665 C CA . GLY A 1 87 ? -12.152 12.116 11.025 1.00 73.62 87 GLY A CA 1
ATOM 666 C C . GLY A 1 87 ? -11.683 10.867 11.780 1.00 73.62 87 GLY A C 1
ATOM 667 O O . GLY A 1 87 ? -11.992 10.732 12.961 1.00 73.62 87 GLY A O 1
ATOM 668 N N . ARG A 1 88 ? -10.982 9.942 11.114 1.00 76.50 88 ARG A N 1
ATOM 669 C CA . ARG A 1 88 ? -10.373 8.748 11.719 1.00 76.50 88 ARG A CA 1
ATOM 670 C C . ARG A 1 88 ? -8.864 8.922 11.867 1.00 76.50 88 ARG A C 1
ATOM 672 O O . ARG A 1 88 ? -8.235 9.596 11.060 1.00 76.50 88 ARG A O 1
ATOM 679 N N . ASP A 1 89 ? -8.279 8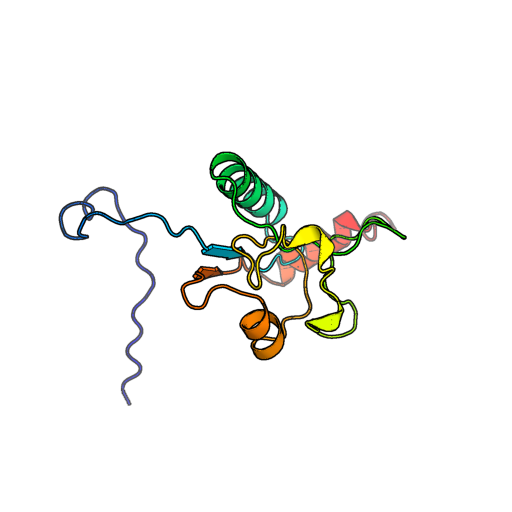.241 12.846 1.00 80.19 89 ASP A N 1
ATOM 680 C CA . ASP A 1 89 ? -6.820 8.219 13.040 1.00 80.19 89 ASP A CA 1
ATOM 681 C C . ASP A 1 89 ? -6.129 7.106 12.230 1.00 80.19 89 ASP A C 1
ATOM 683 O O . ASP A 1 89 ? -4.910 7.104 12.070 1.00 80.19 89 ASP A O 1
ATOM 687 N N . VAL A 1 90 ? -6.905 6.145 11.715 1.00 88.56 90 VAL A N 1
ATOM 688 C CA . VAL A 1 90 ? -6.408 4.966 10.994 1.00 88.56 90 VAL A CA 1
ATOM 689 C C . VAL A 1 90 ? -7.190 4.702 9.712 1.00 88.56 90 VAL A C 1
ATOM 691 O O . VAL A 1 90 ? -8.355 5.083 9.579 1.00 88.56 90 VAL A O 1
ATOM 694 N N . TYR A 1 91 ? -6.535 4.003 8.787 1.00 92.12 91 TYR A N 1
ATOM 695 C CA . TYR A 1 91 ? -7.088 3.592 7.503 1.00 92.12 91 TYR A CA 1
ATOM 696 C C . TYR A 1 91 ? -7.334 2.081 7.441 1.00 92.12 91 TYR A C 1
ATOM 698 O O . TYR A 1 91 ? -6.639 1.275 8.067 1.00 92.12 91 TYR A O 1
ATOM 706 N N . ASP A 1 92 ? -8.310 1.716 6.618 1.00 93.12 92 ASP A N 1
ATOM 707 C CA . ASP A 1 92 ? -8.859 0.369 6.493 1.00 93.12 92 ASP A CA 1
ATOM 708 C C . ASP A 1 92 ? -8.479 -0.281 5.153 1.00 93.12 92 ASP A C 1
ATOM 710 O O . ASP A 1 92 ? -8.353 -1.495 5.063 1.00 93.12 92 ASP A O 1
ATOM 714 N N . ALA A 1 93 ? -8.254 0.494 4.091 1.00 94.75 93 ALA A N 1
ATOM 715 C CA . ALA A 1 93 ? -7.957 -0.063 2.773 1.00 94.75 93 ALA A CA 1
ATOM 716 C C . ALA A 1 93 ? -6.794 0.646 2.071 1.00 94.75 93 ALA A C 1
ATOM 718 O O . ALA A 1 93 ? -6.755 1.871 1.970 1.00 94.75 93 ALA A O 1
ATOM 719 N N . TYR A 1 94 ? -5.871 -0.141 1.517 1.00 94.81 94 TYR A N 1
ATOM 720 C CA . TYR A 1 94 ? -4.718 0.345 0.759 1.00 94.81 94 TYR A CA 1
ATOM 721 C C . TYR A 1 94 ? -4.426 -0.577 -0.427 1.00 94.81 94 TYR A C 1
ATOM 723 O O . TYR A 1 94 ? -4.475 -1.798 -0.286 1.00 94.81 94 TYR A O 1
ATOM 731 N N . ALA A 1 95 ? -4.129 -0.011 -1.600 1.00 96.12 95 ALA A N 1
ATOM 732 C CA . ALA A 1 95 ? -3.837 -0.789 -2.809 1.00 96.12 95 ALA A CA 1
ATOM 733 C C . ALA A 1 95 ? -2.920 -0.063 -3.811 1.00 96.12 95 ALA A C 1
ATOM 735 O O . ALA A 1 95 ? -3.033 -0.264 -5.023 1.00 96.12 95 ALA A O 1
ATOM 736 N N . GLU A 1 96 ? -2.033 0.798 -3.311 1.00 94.69 96 GLU A N 1
ATOM 737 C CA . GLU A 1 96 ? -1.185 1.674 -4.128 1.00 94.69 96 GLU A CA 1
ATOM 738 C C . GLU A 1 96 ? 0.285 1.237 -4.123 1.00 94.69 96 GLU A C 1
ATOM 740 O O . GLU A 1 96 ? 0.680 0.297 -3.425 1.00 94.69 96 GLU A O 1
ATOM 745 N N . HIS A 1 97 ? 1.110 1.883 -4.952 1.00 94.75 97 HIS A N 1
ATOM 746 C CA . HIS A 1 97 ? 2.555 1.685 -4.907 1.00 94.75 97 HIS A CA 1
ATOM 747 C C . HIS A 1 97 ? 3.146 2.437 -3.710 1.00 94.75 97 HIS A C 1
ATOM 749 O O . HIS A 1 97 ? 2.785 3.579 -3.435 1.00 94.75 97 HIS A O 1
ATOM 755 N N . ALA A 1 98 ? 4.113 1.831 -3.026 1.00 93.44 98 ALA A N 1
ATOM 756 C CA . ALA A 1 98 ? 4.926 2.519 -2.030 1.00 93.44 98 ALA A CA 1
ATOM 757 C C . ALA A 1 98 ? 6.330 1.940 -1.962 1.00 93.44 98 ALA A C 1
ATOM 759 O O . ALA A 1 98 ? 6.575 0.766 -2.256 1.00 93.44 98 ALA A O 1
ATOM 760 N N . ARG A 1 99 ? 7.257 2.761 -1.477 1.00 92.56 99 ARG A N 1
ATOM 761 C CA . ARG A 1 99 ? 8.483 2.254 -0.865 1.00 92.56 99 ARG A CA 1
ATOM 762 C C . ARG A 1 99 ? 8.166 1.864 0.580 1.00 92.56 99 ARG A C 1
ATOM 764 O O . ARG A 1 99 ? 7.945 2.733 1.419 1.00 92.56 99 ARG A O 1
ATOM 771 N N . LEU A 1 100 ? 8.104 0.556 0.842 1.00 92.25 100 LEU A N 1
A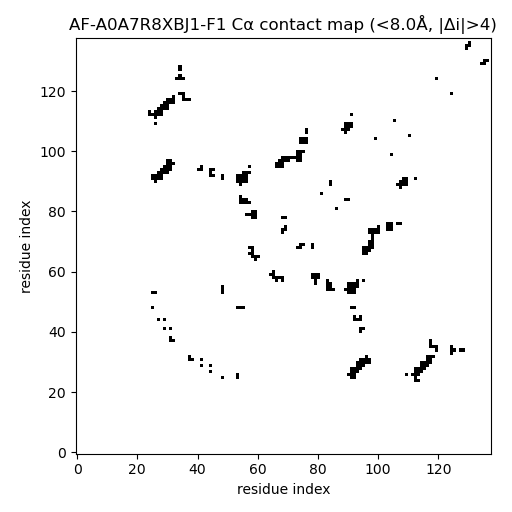TOM 772 C CA . LEU A 1 100 ? 7.642 0.004 2.117 1.00 92.25 100 LEU A CA 1
ATOM 773 C C . LEU A 1 100 ? 8.476 0.521 3.298 1.00 92.25 100 LEU A C 1
ATOM 775 O O . LEU A 1 100 ? 9.678 0.282 3.380 1.00 92.25 100 LEU A O 1
ATOM 779 N N . ASN A 1 101 ? 7.793 1.166 4.239 1.00 94.94 101 ASN A N 1
ATOM 780 C CA . ASN A 1 101 ? 8.287 1.469 5.573 1.00 94.94 101 ASN A CA 1
ATOM 781 C C . ASN A 1 101 ? 7.280 0.906 6.580 1.00 94.94 101 ASN A C 1
ATOM 783 O O . ASN A 1 101 ? 6.226 1.497 6.807 1.00 94.94 101 ASN A O 1
ATOM 787 N N . VAL A 1 102 ? 7.583 -0.264 7.144 1.00 94.75 102 VAL A N 1
ATOM 788 C CA . VAL A 1 102 ? 6.644 -1.000 8.003 1.00 94.75 102 VAL A CA 1
ATOM 789 C C . VAL A 1 102 ? 6.246 -0.183 9.232 1.00 94.75 102 VAL A C 1
ATOM 791 O O . VAL A 1 102 ? 5.067 -0.155 9.569 1.00 94.75 102 VAL A O 1
ATOM 794 N N . SER A 1 103 ? 7.192 0.496 9.891 1.00 95.44 103 SER A N 1
ATOM 795 C CA . SER A 1 103 ? 6.881 1.322 11.066 1.00 95.44 103 SER A CA 1
ATOM 796 C C . SER A 1 103 ? 6.036 2.538 10.695 1.00 95.44 103 SER A C 1
ATOM 798 O O . SER A 1 103 ? 5.092 2.850 11.412 1.00 95.44 103 SER A O 1
ATOM 800 N N . GLY A 1 104 ? 6.320 3.166 9.549 1.00 94.00 104 GLY A N 1
ATOM 801 C CA . GLY A 1 104 ? 5.511 4.261 9.018 1.00 94.00 104 GLY A CA 1
ATOM 802 C C . GLY A 1 104 ? 4.067 3.832 8.767 1.00 94.00 104 GLY A C 1
ATOM 803 O O . GLY A 1 104 ? 3.145 4.446 9.290 1.00 94.00 104 GLY A O 1
ATOM 804 N N . PHE A 1 105 ? 3.849 2.745 8.020 1.00 93.56 105 PHE A N 1
ATOM 805 C CA . PHE A 1 105 ? 2.490 2.255 7.759 1.00 93.56 105 PHE A CA 1
ATOM 806 C C . PHE A 1 105 ? 1.774 1.843 9.050 1.00 93.56 105 PHE A C 1
ATOM 808 O O . PHE A 1 105 ? 0.609 2.185 9.219 1.00 93.56 105 PHE A O 1
ATOM 815 N N . LYS A 1 106 ? 2.473 1.192 9.993 1.00 93.88 106 LYS A N 1
ATOM 816 C CA . LYS A 1 106 ? 1.919 0.828 11.310 1.00 93.88 106 LYS A CA 1
ATOM 817 C C . LYS A 1 106 ? 1.402 2.021 12.121 1.00 93.88 106 LYS A C 1
ATOM 819 O O . LYS A 1 106 ? 0.562 1.814 12.985 1.00 93.88 106 LYS A O 1
ATOM 824 N N . ALA A 1 107 ? 1.875 3.238 11.851 1.00 92.50 107 ALA A N 1
ATOM 825 C CA . ALA A 1 107 ? 1.402 4.444 12.527 1.00 92.50 107 ALA A CA 1
ATOM 826 C C . ALA A 1 107 ? 0.040 4.948 12.015 1.00 92.50 107 ALA A C 1
ATOM 828 O O . ALA A 1 107 ? -0.576 5.768 12.684 1.00 92.50 107 ALA A O 1
ATOM 829 N N . VAL A 1 108 ? -0.418 4.488 10.844 1.00 91.12 108 VAL A N 1
ATOM 830 C CA . VAL A 1 108 ? -1.642 4.983 10.182 1.00 91.12 108 VAL A CA 1
ATOM 831 C C . VAL A 1 108 ? -2.636 3.867 9.840 1.00 91.12 108 VAL A C 1
ATOM 833 O O . VAL A 1 108 ? -3.665 4.108 9.220 1.00 91.12 108 VAL A O 1
ATOM 836 N N . VAL A 1 109 ? -2.343 2.622 10.198 1.00 91.81 109 VAL A N 1
ATOM 837 C CA . VAL A 1 109 ? -3.144 1.444 9.838 1.00 91.81 109 VAL A CA 1
ATOM 838 C C . VAL A 1 109 ? -3.787 0.818 11.064 1.00 91.81 109 VAL A C 1
ATOM 840 O O . VAL A 1 109 ? -3.223 0.842 12.158 1.00 91.81 109 VAL A O 1
ATOM 843 N N . ASN A 1 110 ? -4.951 0.209 10.865 1.00 88.75 110 ASN A N 1
ATOM 844 C CA . ASN A 1 110 ? -5.571 -0.629 11.878 1.00 88.75 110 ASN A CA 1
ATOM 845 C C . ASN A 1 110 ? -4.608 -1.771 12.312 1.00 88.75 110 ASN A C 1
ATOM 847 O O . ASN A 1 110 ? -4.054 -2.455 11.446 1.00 88.75 110 ASN A O 1
ATOM 851 N N . PRO A 1 111 ? -4.392 -2.009 13.621 1.00 89.31 111 PRO A N 1
ATOM 852 C CA . PRO A 1 111 ? -3.533 -3.092 14.112 1.00 89.31 111 PRO A CA 1
ATOM 853 C C . PRO A 1 111 ? -3.895 -4.491 13.593 1.00 89.31 111 PRO A C 1
ATOM 855 O O . PRO A 1 111 ? -2.996 -5.315 13.426 1.00 89.31 111 PRO A O 1
ATOM 858 N N . ASP A 1 112 ? -5.174 -4.732 13.291 1.00 89.12 112 ASP A N 1
ATOM 859 C CA . ASP A 1 112 ? -5.694 -6.018 12.806 1.00 89.12 112 ASP A CA 1
ATOM 860 C C . ASP A 1 112 ? -5.680 -6.135 11.268 1.00 89.12 112 ASP A C 1
ATOM 862 O O . ASP A 1 112 ? -6.259 -7.056 10.685 1.00 89.12 112 ASP A O 1
ATOM 866 N N . ALA A 1 113 ? -5.022 -5.197 10.582 1.00 93.38 113 ALA A N 1
ATOM 867 C CA . ALA A 1 113 ? -4.930 -5.197 9.131 1.00 93.38 113 ALA A CA 1
ATOM 868 C C . ALA A 1 113 ? -4.234 -6.443 8.582 1.00 93.38 113 ALA A C 1
ATOM 870 O O . ALA A 1 113 ? -3.191 -6.884 9.072 1.00 93.38 113 ALA A O 1
ATOM 871 N N . VAL A 1 114 ? -4.759 -6.946 7.467 1.00 95.19 114 VAL A N 1
ATOM 872 C CA . VAL A 1 114 ? -4.130 -8.001 6.672 1.00 95.19 114 VAL A CA 1
ATOM 873 C C . VAL A 1 114 ? -3.272 -7.362 5.588 1.00 95.19 114 VAL A C 1
ATOM 875 O O . VAL A 1 114 ? -3.765 -6.582 4.774 1.00 95.19 114 VAL A O 1
ATOM 878 N N . TRP A 1 115 ? -1.985 -7.710 5.560 1.00 96.44 115 TRP A N 1
ATOM 879 C CA . TRP A 1 115 ? -1.005 -7.135 4.640 1.00 96.44 115 TRP A CA 1
ATOM 880 C C . TRP A 1 115 ? -0.577 -8.192 3.641 1.00 96.44 115 TRP A C 1
ATOM 882 O O . TRP A 1 115 ? -0.176 -9.290 4.027 1.00 96.44 115 TRP A O 1
ATOM 892 N N . PHE A 1 116 ? -0.622 -7.866 2.356 1.00 97.44 116 PHE A N 1
ATOM 893 C CA . PHE A 1 116 ? -0.198 -8.799 1.322 1.00 97.44 116 PHE A CA 1
ATOM 894 C C . PHE A 1 116 ? 0.327 -8.083 0.083 1.00 97.44 116 PHE A C 1
ATOM 896 O O . PHE A 1 116 ? 0.156 -6.880 -0.116 1.00 97.44 116 PHE A O 1
ATOM 903 N N . THR A 1 117 ? 0.996 -8.846 -0.770 1.00 97.81 117 THR A N 1
ATOM 904 C CA . THR A 1 117 ? 1.461 -8.403 -2.081 1.00 97.81 117 THR A CA 1
ATOM 905 C C . THR A 1 117 ? 1.385 -9.570 -3.061 1.00 97.81 117 THR A C 1
ATOM 907 O O . THR A 1 117 ? 1.117 -10.705 -2.671 1.00 97.81 117 THR A O 1
ATOM 910 N N . VAL A 1 118 ? 1.625 -9.292 -4.338 1.00 97.75 118 VAL A N 1
ATOM 911 C CA . VAL A 1 118 ? 1.785 -10.308 -5.377 1.00 97.75 118 VAL A CA 1
ATOM 912 C C . VAL A 1 118 ? 3.175 -10.142 -5.965 1.00 97.75 118 VAL A C 1
ATOM 914 O O . VAL A 1 118 ? 3.584 -9.031 -6.303 1.00 97.75 118 VAL A O 1
ATOM 917 N N . LEU A 1 119 ? 3.908 -11.241 -6.082 1.00 96.81 119 LEU A N 1
ATOM 918 C CA . LEU A 1 119 ? 5.207 -11.278 -6.744 1.00 96.81 119 LEU A CA 1
ATOM 919 C C . LEU A 1 119 ? 5.082 -12.023 -8.073 1.00 96.81 119 LEU A C 1
ATOM 921 O O . LEU A 1 119 ? 4.152 -12.799 -8.285 1.00 96.81 119 LEU A O 1
ATOM 925 N N . ARG A 1 120 ? 6.023 -11.758 -8.974 1.00 96.44 120 ARG A N 1
ATOM 926 C CA . ARG A 1 120 ? 6.168 -12.434 -10.264 1.00 96.44 120 ARG A CA 1
ATOM 927 C C . ARG A 1 120 ? 7.634 -12.792 -10.454 1.00 96.44 120 ARG A C 1
ATOM 929 O O . ARG A 1 120 ? 8.492 -12.133 -9.865 1.00 96.44 120 ARG A O 1
ATOM 936 N N . ASP A 1 121 ? 7.899 -13.799 -11.281 1.00 97.94 121 ASP A N 1
ATOM 937 C CA . ASP A 1 121 ? 9.247 -14.070 -11.768 1.00 97.94 121 ASP A CA 1
ATOM 938 C C . ASP A 1 121 ? 9.927 -12.765 -12.251 1.00 97.94 121 ASP A C 1
ATOM 940 O O . ASP A 1 121 ? 9.322 -12.010 -13.027 1.00 97.94 121 ASP A O 1
ATOM 944 N N . PRO A 1 122 ? 11.150 -12.455 -11.781 1.00 97.06 122 PRO A N 1
ATOM 945 C CA . PRO A 1 122 ? 11.810 -11.197 -12.108 1.00 97.06 122 PRO A CA 1
ATOM 946 C C . PRO A 1 122 ? 12.071 -10.996 -13.604 1.00 97.06 122 PRO A C 1
ATOM 948 O O . PRO A 1 122 ? 11.976 -9.860 -14.073 1.00 97.06 122 PRO A O 1
ATOM 951 N N . ALA A 1 123 ? 12.383 -12.060 -14.353 1.00 97.81 123 ALA A N 1
ATOM 952 C CA . ALA A 1 123 ? 12.661 -11.960 -15.783 1.00 97.81 123 ALA A CA 1
ATOM 953 C C . ALA A 1 123 ? 11.380 -11.632 -16.558 1.00 97.81 123 ALA A C 1
ATOM 955 O O . ALA A 1 123 ? 11.380 -10.728 -17.391 1.00 97.81 123 ALA A O 1
ATOM 956 N N . GLU A 1 124 ? 10.260 -12.271 -16.220 1.00 97.56 124 GLU A N 1
ATOM 957 C CA . GLU A 1 124 ? 8.970 -11.942 -16.832 1.00 97.56 124 GLU A CA 1
ATOM 958 C C . GLU A 1 124 ? 8.447 -10.551 -16.441 1.00 97.56 124 GLU A C 1
ATOM 960 O O . GLU A 1 124 ? 7.825 -9.848 -17.246 1.00 97.56 124 GLU A O 1
ATOM 965 N N . ALA A 1 125 ? 8.659 -10.139 -15.187 1.00 96.69 125 ALA A N 1
ATOM 966 C CA . ALA A 1 125 ? 8.295 -8.801 -14.733 1.00 96.69 125 ALA A CA 1
ATOM 967 C C . ALA A 1 125 ? 9.097 -7.733 -15.490 1.00 96.69 125 ALA A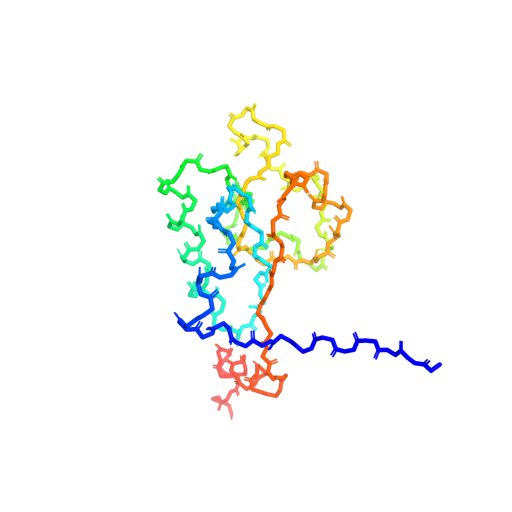 C 1
ATOM 969 O O . ALA A 1 125 ? 8.523 -6.726 -15.920 1.00 96.69 125 ALA A O 1
ATOM 970 N N . PHE A 1 126 ? 10.399 -7.973 -15.691 1.00 95.88 126 PHE A N 1
ATOM 971 C CA . PHE A 1 126 ? 11.262 -7.130 -16.511 1.00 95.88 126 PHE A CA 1
ATOM 972 C C . PHE A 1 126 ? 10.797 -7.096 -17.966 1.00 95.88 126 PH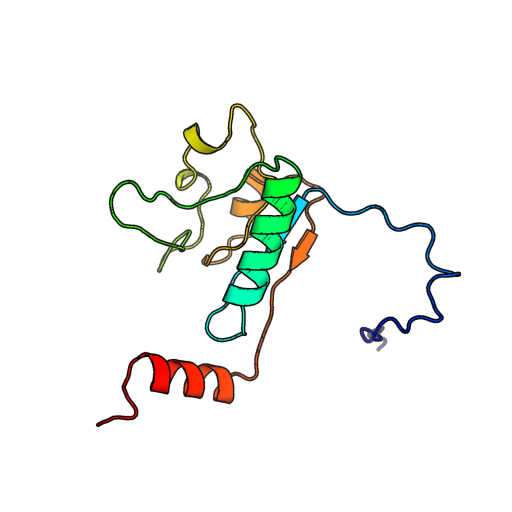E A C 1
ATOM 974 O O . PHE A 1 126 ? 10.602 -6.007 -18.494 1.00 95.88 126 PHE A O 1
ATOM 981 N N . ASP A 1 127 ? 10.547 -8.248 -18.589 1.00 96.31 127 ASP A N 1
ATOM 982 C CA . ASP A 1 127 ? 10.083 -8.328 -19.976 1.00 96.31 127 ASP A CA 1
ATOM 983 C C . ASP A 1 127 ? 8.778 -7.540 -20.186 1.00 96.31 127 ASP A C 1
ATOM 985 O O . ASP A 1 127 ? 8.654 -6.705 -21.086 1.00 96.31 127 ASP A O 1
ATOM 989 N N . SER A 1 128 ? 7.821 -7.688 -19.267 1.00 96.50 128 SER A N 1
ATOM 990 C CA . SER A 1 128 ? 6.578 -6.916 -19.288 1.00 96.50 128 SER A CA 1
ATOM 991 C C . SER A 1 128 ? 6.807 -5.407 -19.122 1.00 96.50 128 SER A C 1
ATOM 993 O O . SER A 1 128 ? 6.060 -4.597 -19.680 1.00 96.50 128 SER A O 1
ATOM 995 N N . MET A 1 129 ? 7.802 -5.006 -18.327 1.00 94.88 129 MET A N 1
ATOM 996 C CA . MET A 1 1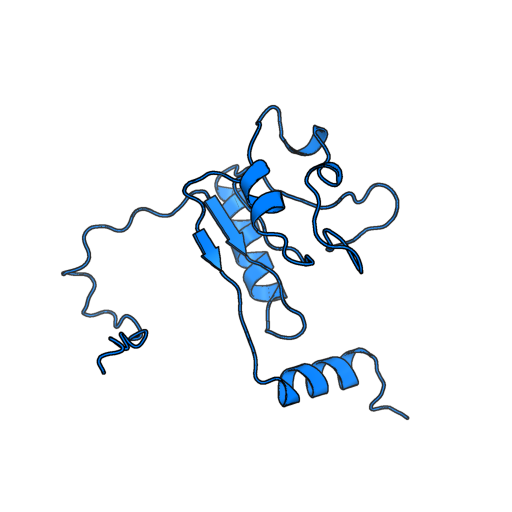29 ? 8.178 -3.605 -18.127 1.00 94.88 129 MET A CA 1
ATOM 997 C C . MET A 1 129 ? 8.881 -3.022 -19.361 1.00 94.88 129 MET A C 1
ATOM 999 O O . MET A 1 129 ? 8.593 -1.897 -19.766 1.00 94.88 129 MET A O 1
ATOM 1003 N N . TYR A 1 130 ? 9.764 -3.807 -19.973 1.00 94.69 130 TYR A N 1
ATOM 1004 C CA . TYR A 1 130 ? 10.531 -3.470 -21.166 1.00 94.69 130 TYR A CA 1
ATOM 1005 C C . TYR A 1 130 ? 9.606 -3.158 -22.349 1.00 94.69 130 TYR A C 1
ATOM 1007 O O . TYR A 1 130 ? 9.723 -2.095 -22.966 1.00 94.69 130 TYR A O 1
ATOM 1015 N N . HIS A 1 131 ? 8.608 -4.016 -22.577 1.00 94.69 131 HIS A N 1
ATOM 1016 C CA . HIS A 1 131 ? 7.549 -3.773 -23.557 1.00 94.69 131 HIS A CA 1
ATOM 1017 C C . HIS A 1 131 ? 6.670 -2.572 -23.182 1.00 94.69 131 HIS A C 1
ATOM 1019 O O . HIS A 1 131 ? 6.362 -1.739 -24.031 1.00 94.69 131 HIS A O 1
ATOM 1025 N N . TYR A 1 132 ? 6.286 -2.435 -21.907 1.00 92.81 132 TYR A N 1
ATOM 1026 C CA . TYR A 1 132 ? 5.432 -1.332 -21.445 1.00 92.81 132 TYR A CA 1
ATOM 1027 C C . TYR A 1 132 ? 6.055 0.051 -21.667 1.00 92.81 132 TYR A C 1
ATOM 1029 O O . TYR A 1 132 ? 5.347 0.991 -22.018 1.00 92.81 132 TYR A O 1
ATOM 1037 N N . HIS A 1 133 ? 7.371 0.176 -21.494 1.00 92.88 133 HIS A N 1
ATOM 1038 C CA . HIS A 1 133 ? 8.099 1.415 -21.770 1.00 92.88 133 HIS A CA 1
ATOM 1039 C C . HIS A 1 133 ? 8.538 1.560 -23.236 1.00 92.88 133 HIS A C 1
ATOM 1041 O O . HIS A 1 133 ? 9.250 2.509 -23.563 1.00 92.88 133 HIS A O 1
ATOM 1047 N N . GLY A 1 134 ? 8.126 0.646 -24.122 1.00 91.88 134 GLY A N 1
ATOM 1048 C CA . GLY A 1 134 ? 8.417 0.704 -25.556 1.00 91.88 134 GLY A CA 1
ATOM 1049 C C . GLY A 1 134 ? 9.894 0.522 -25.904 1.00 91.88 134 GLY A C 1
ATOM 1050 O O . GLY A 1 134 ? 10.319 0.931 -26.982 1.00 91.88 134 GLY A O 1
ATOM 1051 N N . ILE A 1 135 ? 10.693 -0.065 -25.007 1.00 92.69 135 ILE A N 1
ATOM 1052 C CA . ILE A 1 135 ? 12.127 -0.275 -25.243 1.00 92.69 135 ILE A CA 1
ATOM 1053 C C . ILE A 1 135 ? 12.338 -1.358 -26.313 1.00 92.69 135 ILE A C 1
ATOM 1055 O O . ILE A 1 135 ? 13.292 -1.272 -27.076 1.00 92.69 135 ILE A O 1
ATOM 1059 N N . SER A 1 136 ? 11.395 -2.299 -26.439 1.00 87.56 136 SER A N 1
ATOM 1060 C CA . SER A 1 136 ? 11.373 -3.355 -27.464 1.00 87.56 136 SER A CA 1
ATOM 1061 C C . SER A 1 136 ? 11.214 -2.866 -28.901 1.00 87.56 136 SER A C 1
ATOM 1063 O O . SER A 1 136 ? 11.377 -3.654 -29.825 1.00 87.56 136 SER A O 1
ATOM 1065 N N . ASN A 1 137 ? 10.853 -1.596 -29.100 1.00 81.81 137 ASN A N 1
ATOM 1066 C CA . ASN A 1 137 ? 10.528 -1.037 -30.413 1.00 81.81 137 ASN A CA 1
ATOM 1067 C C . ASN A 1 137 ? 11.693 -0.227 -31.019 1.00 81.81 137 ASN A C 1
ATOM 1069 O O . ASN A 1 137 ? 11.459 0.614 -31.887 1.00 81.81 137 ASN A O 1
ATOM 1073 N N . LYS A 1 138 ? 12.919 -0.425 -30.524 1.00 60.66 138 LYS A N 1
ATOM 1074 C CA . LYS A 1 138 ? 14.155 0.206 -31.009 1.00 60.66 138 LYS A CA 1
ATOM 1075 C C . LYS A 1 138 ? 15.086 -0.842 -31.592 1.00 60.66 138 LYS A C 1
ATOM 1077 O O . LYS A 1 138 ? 15.723 -0.516 -32.614 1.00 60.66 138 LYS A O 1
#

pLDDT: mean 83.44, std 17.58, range [34.25, 97.94]

Solvent-accessible surface area (backbone atoms only — not comparable to full-atom values): 8423 Å² total; per-residue (Å²): 140,82,82,85,80,78,72,88,72,79,86,54,93,83,54,64,85,77,51,69,89,80,75,82,77,79,24,44,37,38,53,38,42,82,71,37,67,35,70,61,53,28,52,50,54,50,53,57,28,60,79,67,71,45,40,53,60,64,46,69,50,93,87,50,86,49,64,48,39,40,79,94,48,59,37,50,62,87,67,57,59,70,85,57,35,79,89,44,84,50,32,24,31,35,50,44,31,54,33,86,32,71,73,34,50,59,70,41,38,49,91,84,44,47,74,48,71,55,83,58,62,66,68,60,27,47,52,53,46,40,54,71,71,52,62,78,78,116

Nearest PDB structures (foldseek):
  4edh-assembly1_B  TM=2.519E-01  e=9.488E-01  Pseudomonas aeruginosa PAO1

Foldseek 3Di:
DDDPPPPPDDDDPVCPVVDPDDDDAQAEAEAEDAQQCLVVVLVVLCVVNVVVVWQEFQFDPPPHDALEQDPPDFHALVRTDPVSCVPPQAGRTYRGHGRDDPVRNVRHHDPPHDYDYGDDDPVSSVVSVCVVVVVVVD